Protein AF-A0A6C0EEE2-F1 (afdb_monomer_lite)

Foldseek 3Di:
DVVVVVVVVVVVVVVVVVCVVVVVDDPVVVVVVVVVVVVCCVVPPDDDDDDDDDDDPVCLVPDWDADPVRDTDRDDDDDDPDDPDPVPDDDDDDDD

Sequence (96 aa):
MKLFILIKIYIFYYSKRYTMFFNKISIPIFLISLFIGIFFVYIFGSDKKVIYVYPTPDNINRILYKDKADNCFSLESKEIKCPTDSSKITTIPIQK

pLDDT: mean 81.92, std 10.1, range [53.47, 97.81]

Secondary structure (DSSP, 8-state):
-HHHHHHHHHHHHHHHHHHHHHTTS-HHHHHHHHHHHHHHHHHSSPP---------TTTTTT-PEE-TTS-EE---PPP-PPPS-GGG--PPPPP-

Structure (mmCIF, N/CA/C/O backbone):
data_AF-A0A6C0EEE2-F1
#
_entry.id   AF-A0A6C0EEE2-F1
#
loop_
_atom_site.group_PDB
_atom_site.id
_atom_site.type_symbol
_atom_site.label_atom_id
_atom_site.label_alt_id
_atom_site.label_comp_id
_atom_site.label_asym_id
_atom_site.label_entity_id
_atom_site.label_seq_id
_atom_site.pdbx_PDB_ins_code
_atom_site.Cartn_x
_atom_site.Cartn_y
_atom_site.Cartn_z
_atom_site.occupancy
_atom_site.B_iso_or_equiv
_atom_site.auth_seq_id
_atom_site.auth_comp_id
_atom_site.auth_asym_id
_atom_site.auth_atom_id
_atom_site.pdbx_PDB_model_num
ATOM 1 N N . MET A 1 1 ? 49.723 -17.454 -7.609 1.00 62.81 1 MET A N 1
ATOM 2 C CA . MET A 1 1 ? 49.718 -17.095 -9.050 1.00 62.81 1 MET A CA 1
ATOM 3 C C . MET A 1 1 ? 48.655 -17.843 -9.870 1.00 62.81 1 MET A C 1
ATOM 5 O O . MET A 1 1 ? 47.872 -17.181 -10.534 1.00 62.81 1 MET A O 1
ATOM 9 N N . LYS A 1 2 ? 48.545 -19.183 -9.791 1.00 70.06 2 LYS A N 1
ATOM 10 C CA . LYS A 1 2 ? 47.539 -19.979 -10.541 1.00 70.06 2 LYS A CA 1
ATOM 11 C C . LYS A 1 2 ? 46.067 -19.606 -10.265 1.00 70.06 2 LYS A C 1
ATOM 13 O O . LYS A 1 2 ? 45.275 -19.568 -11.196 1.00 70.06 2 LYS A O 1
ATOM 18 N N . LEU A 1 3 ? 45.711 -19.267 -9.021 1.00 74.06 3 LEU A N 1
ATOM 19 C CA . LEU A 1 3 ? 44.330 -18.915 -8.648 1.00 74.06 3 LEU A CA 1
ATOM 20 C C . LEU A 1 3 ? 43.830 -17.629 -9.335 1.00 74.06 3 LEU A C 1
ATOM 22 O O . LEU A 1 3 ? 42.729 -17.603 -9.867 1.00 74.06 3 LEU A O 1
ATOM 26 N N . PHE A 1 4 ? 44.667 -16.589 -9.407 1.00 74.75 4 PHE A N 1
ATOM 27 C CA . PHE A 1 4 ? 44.328 -15.336 -10.097 1.00 74.75 4 PHE A CA 1
ATOM 28 C C . PHE A 1 4 ? 44.106 -15.530 -11.602 1.00 74.75 4 PHE A C 1
ATOM 30 O O . PHE A 1 4 ? 43.267 -14.859 -12.200 1.00 74.75 4 PHE A O 1
ATOM 37 N N . ILE A 1 5 ? 44.836 -16.467 -12.210 1.00 75.75 5 ILE A N 1
ATOM 38 C CA . ILE A 1 5 ? 44.704 -16.806 -13.631 1.00 75.75 5 ILE A CA 1
ATOM 39 C C . ILE A 1 5 ? 43.384 -17.547 -13.873 1.00 75.75 5 ILE A C 1
ATOM 41 O O . ILE A 1 5 ? 42.646 -17.185 -14.785 1.00 75.75 5 ILE A O 1
ATOM 45 N N . LEU A 1 6 ? 43.042 -18.516 -13.018 1.00 77.69 6 LEU A N 1
ATOM 46 C CA . LEU A 1 6 ? 41.765 -19.233 -13.090 1.00 77.69 6 LEU A CA 1
ATOM 47 C C . LEU A 1 6 ? 40.570 -18.295 -12.896 1.00 77.69 6 LEU A C 1
ATOM 49 O O . LEU A 1 6 ? 39.610 -18.375 -13.656 1.00 77.69 6 LEU A O 1
ATOM 53 N N . ILE A 1 7 ? 40.658 -17.356 -11.949 1.00 79.56 7 ILE A N 1
ATOM 54 C CA . ILE A 1 7 ? 39.618 -16.342 -11.728 1.00 79.56 7 ILE A CA 1
ATOM 55 C C . ILE A 1 7 ? 39.452 -15.459 -12.970 1.00 79.56 7 ILE A C 1
ATOM 57 O O . ILE A 1 7 ? 38.328 -15.251 -13.419 1.00 79.56 7 ILE A O 1
ATOM 61 N N . LYS A 1 8 ? 40.545 -14.986 -13.586 1.00 80.69 8 LYS A N 1
ATOM 62 C CA . LYS A 1 8 ? 40.464 -14.192 -14.825 1.00 80.69 8 LYS A CA 1
ATOM 63 C C . LYS A 1 8 ? 39.867 -14.975 -15.992 1.00 80.69 8 LYS A C 1
ATOM 65 O O . LYS A 1 8 ? 39.052 -14.421 -16.722 1.00 80.69 8 LYS A O 1
ATOM 70 N N . ILE A 1 9 ? 40.237 -16.244 -16.159 1.00 79.06 9 ILE A N 1
ATOM 71 C CA . ILE A 1 9 ? 39.684 -17.112 -17.209 1.00 79.06 9 ILE A CA 1
ATOM 72 C C . ILE A 1 9 ? 38.193 -17.354 -16.972 1.00 79.06 9 ILE A C 1
ATOM 74 O O . ILE A 1 9 ? 37.406 -17.258 -17.909 1.00 79.06 9 ILE A O 1
ATOM 78 N N . TYR A 1 10 ? 37.793 -17.606 -15.726 1.00 81.62 10 TYR A N 1
ATOM 79 C CA . TYR A 1 10 ? 36.396 -17.808 -15.358 1.00 81.62 10 TYR A CA 1
ATOM 80 C C . TYR A 1 10 ? 35.561 -16.542 -15.589 1.00 81.62 10 TYR A C 1
ATOM 82 O O . TYR A 1 10 ? 34.525 -16.607 -16.245 1.00 81.62 10 TYR A O 1
ATOM 90 N N . ILE A 1 11 ? 36.046 -15.373 -15.153 1.00 77.44 11 ILE A N 1
ATOM 91 C CA . ILE A 1 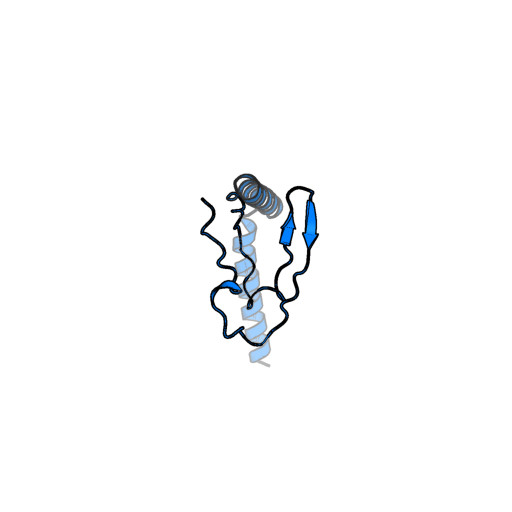11 ? 35.398 -14.073 -15.399 1.00 77.44 11 ILE A CA 1
ATOM 92 C C . ILE A 1 11 ? 35.321 -13.777 -16.901 1.00 77.44 11 ILE A C 1
ATOM 94 O O . ILE A 1 11 ? 34.287 -13.321 -17.380 1.00 77.44 11 ILE A O 1
ATOM 98 N N . PHE A 1 12 ? 36.377 -14.059 -17.667 1.00 75.19 12 PHE A N 1
ATOM 99 C CA . PHE A 1 12 ? 36.388 -13.867 -19.117 1.00 75.19 12 PHE A CA 1
ATOM 100 C C . PHE A 1 12 ? 35.406 -14.806 -19.830 1.00 75.19 12 PHE A C 1
ATOM 102 O O . PHE A 1 12 ? 34.668 -14.366 -20.708 1.00 75.19 12 PHE A O 1
ATOM 109 N N . TYR A 1 13 ? 35.338 -16.075 -19.423 1.00 76.69 13 TYR A N 1
ATOM 110 C CA . TYR A 1 13 ? 34.368 -17.042 -19.935 1.00 76.69 13 TYR A CA 1
ATOM 111 C C . TYR A 1 13 ? 32.929 -16.606 -19.626 1.00 76.69 13 TYR A C 1
ATOM 113 O O . TYR A 1 13 ? 32.067 -16.637 -20.504 1.00 76.69 13 TYR A O 1
ATOM 121 N N . TYR A 1 14 ? 32.680 -16.120 -18.408 1.00 68.56 14 TYR A N 1
ATOM 122 C CA . TYR A 1 14 ? 31.372 -15.621 -17.988 1.00 68.56 14 TYR A CA 1
ATOM 123 C C . TYR A 1 14 ? 30.993 -14.320 -18.720 1.00 68.56 14 TYR A C 1
ATOM 125 O O . TYR A 1 14 ? 29.879 -14.197 -19.221 1.00 68.56 14 TYR A O 1
ATOM 133 N N . SER A 1 15 ? 31.940 -13.393 -18.899 1.00 65.50 15 SER A N 1
ATOM 134 C CA . SER A 1 15 ? 31.773 -12.160 -19.688 1.00 65.50 15 SER A CA 1
ATOM 135 C C . SER A 1 15 ? 31.474 -12.450 -21.167 1.00 65.50 15 SER A C 1
ATOM 137 O O . SER A 1 15 ? 30.553 -11.872 -21.753 1.00 65.50 15 SER A O 1
ATOM 139 N N . LYS A 1 16 ? 32.178 -13.422 -21.762 1.00 61.91 16 LYS A N 1
ATOM 140 C CA . LYS A 1 16 ? 31.964 -13.865 -23.149 1.00 61.91 16 LYS A CA 1
ATOM 141 C C . LYS A 1 16 ? 30.632 -14.610 -23.331 1.00 61.91 16 LYS A C 1
ATOM 143 O O . LYS A 1 16 ? 30.011 -14.539 -24.389 1.00 61.91 16 LYS A O 1
ATOM 148 N N . ARG A 1 17 ? 30.154 -15.293 -22.284 1.00 61.66 17 ARG A N 1
ATOM 149 C CA . ARG A 1 17 ? 28.830 -15.933 -22.255 1.00 61.66 17 ARG A CA 1
ATOM 150 C C . ARG A 1 17 ? 27.697 -14.922 -22.052 1.00 61.66 17 ARG A C 1
ATOM 152 O O . ARG A 1 17 ? 26.659 -15.066 -22.693 1.00 61.66 17 ARG A O 1
ATOM 159 N N . TYR A 1 18 ? 27.900 -13.874 -21.253 1.00 58.25 18 TYR A N 1
ATOM 160 C CA . TYR A 1 18 ? 26.943 -12.768 -21.127 1.00 58.25 18 TYR A CA 1
ATOM 161 C C . TYR A 1 18 ? 26.774 -11.990 -22.433 1.00 58.25 18 TYR A C 1
ATOM 163 O O . TYR A 1 18 ? 25.647 -11.707 -22.835 1.00 58.25 18 TYR A O 1
ATOM 171 N N . THR A 1 19 ? 27.866 -11.707 -23.146 1.00 56.72 19 THR A N 1
ATOM 172 C CA . THR A 1 19 ? 27.805 -11.043 -24.462 1.00 56.72 19 THR A CA 1
ATOM 173 C C . THR A 1 19 ? 27.035 -11.866 -25.503 1.00 56.72 19 THR A C 1
ATOM 175 O O . THR A 1 19 ? 26.354 -11.292 -26.345 1.00 56.72 19 THR A O 1
ATOM 178 N N . MET A 1 20 ? 27.023 -13.201 -25.411 1.00 57.31 20 MET A N 1
ATOM 179 C CA . MET A 1 20 ? 26.221 -14.052 -26.305 1.00 57.31 20 MET A CA 1
ATOM 180 C C . MET A 1 20 ? 24.699 -13.926 -26.076 1.00 57.31 20 MET A C 1
ATOM 182 O O . MET A 1 20 ? 23.933 -14.056 -27.032 1.00 57.31 20 MET A O 1
ATOM 186 N N . PHE A 1 21 ? 24.255 -13.644 -24.843 1.00 60.06 21 PHE A N 1
ATOM 187 C CA . PHE A 1 21 ? 22.836 -13.448 -24.505 1.00 60.06 21 PHE A CA 1
ATOM 188 C C . PHE A 1 21 ? 22.351 -12.016 -24.773 1.00 60.06 21 PHE A C 1
ATOM 190 O O . PHE A 1 21 ? 21.285 -11.835 -25.362 1.00 60.06 21 PHE A O 1
ATOM 197 N N . PHE A 1 22 ? 23.138 -10.997 -24.416 1.00 63.00 22 PHE A N 1
ATOM 198 C CA . PHE A 1 22 ? 22.767 -9.593 -24.641 1.00 63.00 22 PHE A CA 1
ATOM 199 C C . PHE A 1 22 ? 22.868 -9.151 -26.112 1.00 63.00 22 PHE A C 1
ATOM 201 O O . PHE A 1 22 ? 22.266 -8.150 -26.480 1.00 63.00 22 PHE A O 1
ATOM 208 N N . ASN A 1 23 ? 23.525 -9.921 -26.987 1.00 66.62 23 ASN A N 1
ATOM 209 C CA . ASN A 1 23 ? 23.563 -9.637 -28.430 1.00 66.62 23 ASN A CA 1
ATOM 210 C C . ASN A 1 23 ? 22.239 -9.909 -29.169 1.00 66.62 23 ASN A C 1
ATOM 212 O O . ASN A 1 23 ? 22.106 -9.527 -30.329 1.00 66.62 23 ASN A O 1
ATOM 216 N N . LYS A 1 24 ? 21.269 -10.588 -28.541 1.00 73.25 24 LYS A N 1
ATOM 217 C CA . LYS A 1 24 ? 19.959 -10.897 -29.151 1.00 73.25 24 LYS A CA 1
ATOM 218 C C . LYS A 1 24 ? 18.827 -9.994 -28.657 1.00 73.25 24 LYS A C 1
ATOM 220 O O . LYS A 1 24 ? 17.730 -10.063 -29.201 1.00 73.25 24 LYS A O 1
ATOM 225 N N . ILE A 1 25 ? 19.074 -9.178 -27.632 1.00 81.06 25 ILE A N 1
ATOM 226 C CA . ILE A 1 25 ? 18.066 -8.325 -26.997 1.00 81.06 25 ILE A CA 1
ATOM 227 C C . ILE A 1 25 ? 18.532 -6.878 -27.051 1.00 81.06 25 ILE A C 1
ATOM 229 O O . ILE A 1 25 ? 19.546 -6.495 -26.473 1.00 81.06 25 ILE A O 1
ATOM 233 N N . SER A 1 26 ? 17.736 -6.043 -27.701 1.00 87.38 26 SER A N 1
ATOM 234 C CA . SER A 1 26 ? 17.885 -4.596 -27.654 1.00 87.38 26 SER A CA 1
ATOM 235 C C . SER A 1 26 ? 17.400 -4.059 -26.305 1.00 87.38 26 SER A C 1
ATOM 237 O O . SER A 1 26 ? 16.196 -3.912 -26.081 1.00 87.38 26 SER A O 1
ATOM 239 N N . ILE A 1 27 ? 18.349 -3.719 -25.431 1.00 87.00 27 ILE A N 1
ATOM 240 C CA . ILE A 1 27 ? 18.112 -3.095 -24.119 1.00 87.00 27 ILE A CA 1
ATOM 241 C C . ILE A 1 27 ? 17.109 -1.925 -24.151 1.00 87.00 27 ILE A C 1
ATOM 243 O O . ILE A 1 27 ? 16.214 -1.928 -23.305 1.00 87.00 27 ILE A O 1
ATOM 247 N N . PRO A 1 28 ? 17.163 -0.957 -25.095 1.00 88.38 28 PRO A N 1
ATOM 248 C CA . PRO A 1 28 ? 16.201 0.149 -25.085 1.00 88.38 28 PRO A CA 1
ATOM 249 C C . PRO A 1 28 ? 14.755 -0.320 -25.293 1.00 88.38 28 PRO A C 1
ATOM 251 O O . PRO A 1 28 ? 13.854 0.127 -24.592 1.00 88.38 28 PRO A O 1
ATOM 254 N N . ILE A 1 29 ? 14.530 -1.270 -26.203 1.00 92.00 29 ILE A N 1
ATOM 255 C CA . ILE A 1 29 ? 13.193 -1.812 -26.496 1.00 92.00 29 ILE A CA 1
ATOM 256 C C . ILE A 1 29 ? 12.679 -2.650 -25.321 1.00 92.00 29 ILE A C 1
ATOM 258 O O . ILE A 1 29 ? 11.507 -2.547 -24.963 1.00 92.00 29 ILE A O 1
ATOM 262 N N . PHE A 1 30 ? 13.559 -3.420 -24.673 1.00 91.81 30 PHE A N 1
ATOM 263 C CA . PHE A 1 30 ? 13.218 -4.147 -23.451 1.00 91.81 30 PHE A CA 1
ATOM 264 C C . PHE A 1 30 ? 12.748 -3.190 -22.348 1.00 91.81 30 PHE A C 1
ATOM 266 O O . PHE A 1 30 ? 11.671 -3.391 -21.788 1.00 91.81 30 PHE A O 1
ATOM 273 N N . LEU A 1 31 ? 13.500 -2.116 -22.089 1.00 95.69 31 LEU A N 1
ATOM 274 C CA . LEU A 1 31 ? 13.139 -1.127 -21.071 1.00 95.69 31 LEU A CA 1
ATOM 275 C C . LEU A 1 31 ? 11.801 -0.452 -21.382 1.00 95.69 31 LEU A C 1
ATOM 277 O O . LEU A 1 31 ? 10.955 -0.362 -20.496 1.00 95.69 31 LEU A O 1
ATOM 281 N N . ILE A 1 32 ? 11.569 -0.047 -22.634 1.00 96.75 32 ILE A N 1
ATOM 282 C CA . ILE A 1 32 ? 10.291 0.549 -23.052 1.00 96.75 32 ILE A CA 1
ATOM 283 C C . ILE A 1 32 ? 9.134 -0.428 -22.805 1.00 96.75 32 ILE A C 1
ATOM 285 O O . ILE A 1 32 ? 8.138 -0.056 -22.187 1.00 96.75 32 ILE A O 1
ATOM 289 N N . SER A 1 33 ? 9.277 -1.691 -23.215 1.00 96.31 33 SER A N 1
ATOM 290 C CA . SER A 1 33 ? 8.240 -2.708 -22.999 1.00 96.31 33 SER A CA 1
ATOM 291 C C . SER A 1 33 ? 7.983 -2.996 -21.512 1.00 96.31 33 SER A C 1
ATOM 293 O O . SER A 1 33 ? 6.836 -3.192 -21.112 1.00 96.31 33 SER A O 1
ATOM 295 N N . LEU A 1 34 ? 9.029 -2.945 -20.679 1.00 96.50 34 LEU A N 1
ATOM 296 C CA . LEU A 1 34 ? 8.934 -3.132 -19.234 1.00 96.50 34 LEU A CA 1
ATOM 297 C C . LEU A 1 34 ? 8.173 -1.979 -18.572 1.00 96.50 34 LEU A C 1
ATOM 299 O O . LEU A 1 34 ? 7.273 -2.224 -17.769 1.00 96.50 34 LEU A O 1
ATOM 303 N N . PHE A 1 35 ? 8.489 -0.731 -18.929 1.00 97.81 35 PHE A N 1
ATOM 304 C CA . PHE A 1 35 ? 7.780 0.436 -18.400 1.00 97.81 35 PHE A CA 1
ATOM 305 C C . PHE A 1 35 ? 6.304 0.432 -18.790 1.00 97.81 35 PHE A C 1
ATOM 307 O O . PHE A 1 35 ? 5.455 0.697 -17.940 1.00 97.81 35 PHE A O 1
ATOM 314 N N . ILE A 1 36 ? 5.991 0.071 -20.037 1.00 97.62 36 ILE A N 1
ATOM 315 C CA . ILE A 1 36 ? 4.606 -0.068 -20.504 1.00 97.62 36 ILE A CA 1
ATOM 316 C C . ILE A 1 36 ? 3.869 -1.142 -19.689 1.00 97.62 36 ILE A C 1
ATOM 318 O O . ILE A 1 36 ? 2.751 -0.909 -19.233 1.00 97.62 36 ILE A O 1
ATOM 322 N N . GLY A 1 37 ? 4.498 -2.294 -19.446 1.00 96.06 37 GLY A N 1
ATOM 323 C CA . GLY A 1 37 ? 3.906 -3.359 -18.632 1.00 96.06 37 GLY A CA 1
ATOM 324 C C . GLY A 1 37 ? 3.614 -2.921 -17.194 1.00 96.06 37 GLY A C 1
ATOM 325 O O . GLY A 1 37 ? 2.504 -3.120 -16.701 1.00 96.06 37 GLY A O 1
ATOM 326 N N . ILE A 1 38 ? 4.577 -2.270 -16.536 1.00 96.12 38 ILE A N 1
ATOM 327 C CA . ILE A 1 38 ? 4.403 -1.757 -15.166 1.00 96.12 38 ILE A CA 1
ATOM 328 C C . ILE A 1 38 ? 3.301 -0.690 -15.119 1.00 96.12 38 ILE A C 1
ATOM 330 O O . ILE A 1 38 ? 2.489 -0.680 -14.195 1.00 96.12 38 ILE A O 1
ATOM 334 N N . PHE A 1 39 ? 3.237 0.180 -16.128 1.00 96.69 39 PHE A N 1
ATOM 335 C CA . PHE A 1 39 ? 2.204 1.206 -16.236 1.00 96.69 39 PHE A CA 1
ATOM 336 C C . PHE A 1 39 ? 0.795 0.605 -16.318 1.00 96.69 39 PHE A C 1
ATOM 338 O O . PHE A 1 39 ? -0.108 1.052 -15.611 1.00 96.69 39 PHE A O 1
ATOM 345 N N . PHE A 1 40 ? 0.609 -0.452 -17.110 1.00 96.00 40 PHE A N 1
ATOM 346 C CA . PHE A 1 40 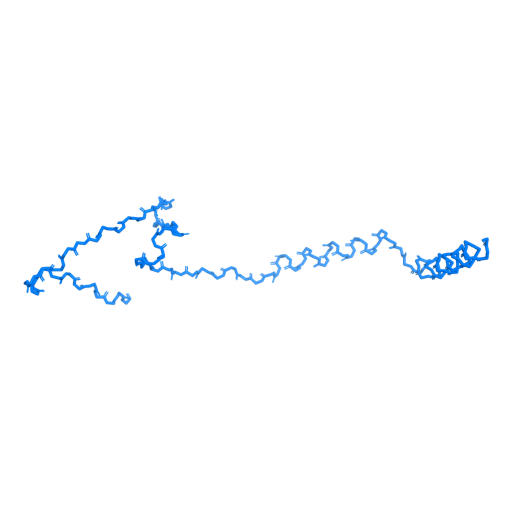? -0.675 -1.145 -17.175 1.00 96.00 40 PHE A CA 1
ATOM 347 C C . PHE A 1 40 ? -1.060 -1.795 -15.847 1.00 96.00 40 PHE A C 1
ATOM 349 O O . PHE A 1 40 ? -2.205 -1.664 -15.425 1.00 96.00 40 PHE A O 1
ATOM 356 N N . VAL A 1 41 ? -0.116 -2.435 -15.155 1.00 94.38 41 VAL A N 1
ATOM 357 C CA . VAL A 1 41 ? -0.370 -2.996 -13.816 1.00 94.38 41 VAL A CA 1
ATOM 358 C C . VAL A 1 41 ? -0.763 -1.905 -12.817 1.00 94.38 41 VAL A C 1
ATOM 360 O O . VAL A 1 41 ? 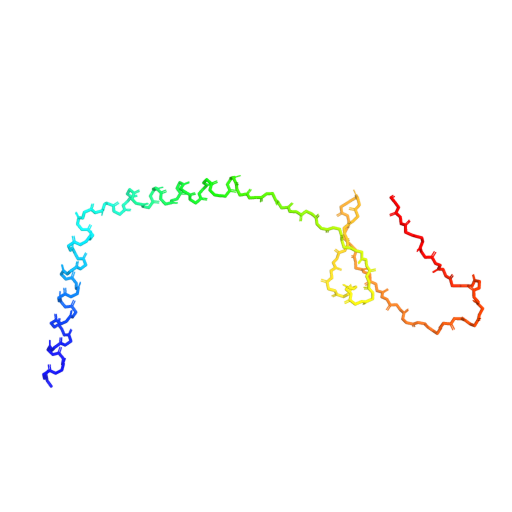-1.584 -2.154 -11.942 1.00 94.38 41 VAL A O 1
ATOM 363 N N . TYR A 1 42 ? -0.212 -0.698 -12.944 1.00 92.50 42 TYR A N 1
ATOM 364 C CA . TYR A 1 42 ? -0.567 0.421 -12.074 1.00 92.50 42 TYR A CA 1
ATOM 365 C C . TYR A 1 42 ? -1.998 0.919 -12.313 1.00 92.50 42 TYR A C 1
ATOM 367 O O . TYR A 1 42 ? -2.730 1.139 -11.352 1.00 92.50 42 TYR A O 1
ATOM 375 N N . ILE A 1 43 ? -2.405 1.076 -13.577 1.00 93.00 43 ILE A N 1
ATOM 376 C CA . ILE A 1 43 ? -3.751 1.562 -13.923 1.00 93.00 43 ILE A CA 1
ATOM 377 C C . ILE A 1 43 ? -4.819 0.504 -13.656 1.00 93.00 43 ILE A C 1
ATOM 379 O O . ILE A 1 43 ? -5.875 0.825 -13.122 1.00 93.00 43 ILE A O 1
ATOM 383 N N . PHE A 1 44 ? -4.556 -0.747 -14.030 1.00 92.31 44 PHE A N 1
ATOM 384 C CA . PHE A 1 44 ? -5.495 -1.858 -13.848 1.00 92.31 44 PHE A CA 1
ATOM 385 C C . PHE A 1 44 ? -5.353 -2.551 -12.490 1.00 92.31 44 PHE A C 1
ATOM 387 O O . PHE A 1 44 ? -5.997 -3.571 -12.242 1.00 92.31 44 PHE A O 1
ATOM 394 N N . GLY A 1 45 ? -4.476 -2.040 -11.626 1.00 85.81 45 GLY A N 1
ATOM 395 C CA . GLY A 1 45 ? -4.269 -2.563 -10.286 1.00 85.81 45 GLY A CA 1
ATOM 396 C C . GLY A 1 45 ? -5.559 -2.521 -9.469 1.00 85.81 45 GLY A C 1
ATOM 397 O O . GLY A 1 45 ? -6.395 -1.643 -9.648 1.00 85.81 45 GLY A O 1
ATOM 398 N N . SER A 1 46 ? -5.715 -3.495 -8.572 1.00 81.69 46 SER A N 1
ATOM 399 C CA . SER A 1 46 ? -6.919 -3.659 -7.753 1.00 81.69 46 SER A CA 1
ATOM 400 C C . SER A 1 46 ? -7.279 -2.396 -6.968 1.00 81.69 46 SER A C 1
ATOM 402 O O . SER A 1 46 ? -6.411 -1.727 -6.401 1.00 81.69 46 SER A O 1
ATOM 404 N N . ASP A 1 47 ? -8.584 -2.162 -6.831 1.00 78.69 47 ASP A N 1
ATOM 405 C CA . ASP A 1 47 ? -9.134 -1.076 -6.029 1.00 78.69 47 ASP A CA 1
ATOM 406 C C . ASP A 1 47 ? -8.667 -1.151 -4.571 1.00 78.69 47 ASP A C 1
ATOM 408 O O . ASP A 1 47 ? -8.622 -2.218 -3.944 1.00 78.69 47 ASP A O 1
ATOM 412 N N . LYS A 1 48 ? -8.340 0.014 -4.004 1.00 78.69 48 LYS A N 1
ATOM 413 C CA . LYS A 1 48 ? -8.009 0.140 -2.584 1.00 78.69 48 LYS A CA 1
ATOM 414 C C . LYS A 1 48 ? -9.272 -0.113 -1.762 1.00 78.69 48 LYS A C 1
ATOM 416 O O . LYS A 1 48 ? -10.207 0.683 -1.789 1.00 78.69 48 LYS A O 1
ATOM 421 N N . LYS A 1 49 ? -9.292 -1.200 -0.990 1.00 78.88 49 LYS A N 1
ATOM 422 C CA . LYS A 1 49 ? -10.400 -1.502 -0.078 1.00 78.88 49 LYS A CA 1
ATOM 423 C C . LYS A 1 49 ? -10.367 -0.552 1.121 1.00 78.88 49 LYS A C 1
ATOM 425 O O . LYS A 1 49 ? -9.438 -0.603 1.924 1.00 78.88 49 LYS A O 1
ATOM 430 N N . VAL A 1 50 ? -11.394 0.285 1.263 1.00 79.50 50 VAL A N 1
ATOM 431 C CA . VAL A 1 50 ? -11.602 1.088 2.477 1.00 79.50 50 VAL A CA 1
ATOM 432 C C . VAL A 1 50 ? -12.070 0.153 3.592 1.00 79.50 50 VAL A C 1
ATOM 434 O O . VAL A 1 50 ? -13.085 -0.529 3.454 1.00 79.50 50 VAL A O 1
ATOM 437 N N . ILE A 1 51 ? -11.306 0.085 4.683 1.00 79.00 51 ILE A N 1
ATOM 438 C CA . ILE A 1 51 ? -11.652 -0.698 5.873 1.00 79.00 51 ILE A CA 1
ATOM 439 C C . ILE A 1 51 ? -12.108 0.281 6.951 1.00 79.00 51 ILE A C 1
ATOM 441 O O . ILE A 1 51 ? -11.345 1.153 7.361 1.00 79.00 51 ILE A O 1
ATOM 445 N N . TYR A 1 52 ? -13.346 0.126 7.414 1.00 80.56 52 TYR A N 1
ATOM 446 C CA . TYR A 1 52 ? -13.868 0.886 8.543 1.00 80.56 52 TYR A CA 1
ATOM 447 C C . TYR A 1 52 ? -13.427 0.213 9.840 1.00 80.56 52 TYR A C 1
ATOM 449 O O . TYR A 1 52 ? -13.820 -0.917 10.127 1.00 80.56 52 TYR A O 1
ATOM 457 N N . VAL A 1 53 ? -12.578 0.901 10.601 1.00 82.25 53 VAL A N 1
ATOM 458 C CA . VAL A 1 53 ? -12.075 0.429 11.893 1.00 82.25 53 VAL A CA 1
ATOM 459 C C . VAL A 1 53 ? -12.721 1.258 12.991 1.00 82.25 53 VAL A C 1
ATOM 461 O O . VAL A 1 53 ? -12.649 2.486 12.971 1.00 82.25 53 VAL A O 1
ATOM 464 N N . TYR A 1 54 ? -13.353 0.581 13.945 1.00 82.81 54 TYR A N 1
ATOM 465 C CA . TYR A 1 54 ? -13.934 1.229 15.115 1.00 82.81 54 TYR A CA 1
ATOM 466 C C . TYR A 1 54 ? -12.878 1.470 16.192 1.00 82.81 54 TYR A C 1
ATOM 468 O O . TYR A 1 54 ? -11.958 0.656 16.340 1.00 82.81 54 TYR A O 1
ATOM 476 N N . PRO A 1 55 ? -13.016 2.551 16.971 1.00 83.25 55 PRO A N 1
ATOM 477 C CA . PRO A 1 55 ? -12.128 2.799 18.087 1.00 83.25 55 PRO A CA 1
ATOM 478 C C . PRO A 1 55 ? -12.297 1.754 19.181 1.00 83.25 55 PRO A C 1
ATOM 480 O O . PRO A 1 55 ? -13.391 1.537 19.697 1.00 83.25 55 PRO A O 1
ATOM 483 N N . THR A 1 56 ? -11.191 1.114 19.535 1.00 84.31 56 THR A N 1
ATOM 484 C CA . THR A 1 56 ? -11.063 0.182 20.652 1.00 84.31 56 THR A CA 1
ATOM 485 C C . THR A 1 56 ? -9.948 0.662 21.578 1.00 84.31 56 THR A C 1
ATOM 487 O O . THR A 1 56 ? -8.987 1.270 21.106 1.00 84.31 56 THR A O 1
ATOM 490 N N . PRO A 1 57 ? -10.009 0.368 22.887 1.00 84.44 57 PRO A N 1
ATOM 491 C CA . PRO A 1 57 ? -8.959 0.758 23.834 1.00 84.44 57 PRO A CA 1
ATOM 492 C C . PRO A 1 57 ? -7.534 0.415 23.364 1.00 84.44 57 PRO A C 1
ATOM 494 O O . PRO A 1 57 ? -6.603 1.182 23.589 1.00 84.44 57 PRO A O 1
ATOM 497 N N . ASP A 1 58 ? -7.380 -0.688 22.626 1.00 83.19 58 ASP A N 1
ATOM 498 C CA . ASP A 1 58 ? -6.092 -1.170 22.120 1.00 83.19 58 ASP A CA 1
ATOM 499 C C . ASP A 1 58 ? -5.562 -0.407 20.893 1.00 83.19 58 ASP A C 1
ATOM 501 O O . ASP A 1 58 ? -4.356 -0.424 20.623 1.00 83.19 58 ASP A O 1
ATOM 505 N N . ASN A 1 59 ? -6.442 0.226 20.106 1.00 84.94 59 ASN A N 1
ATOM 506 C CA . ASN A 1 59 ? -6.074 0.876 18.844 1.00 84.94 59 ASN A CA 1
ATOM 507 C C . ASN A 1 59 ? -6.055 2.412 18.914 1.00 84.94 59 ASN A C 1
ATOM 509 O O . ASN A 1 59 ? -5.51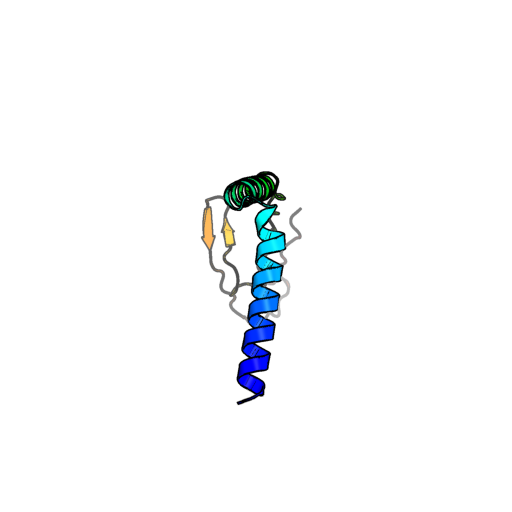9 3.041 18.001 1.00 84.94 59 ASN A O 1
ATOM 513 N N . ILE A 1 60 ? -6.553 3.007 20.004 1.00 83.56 60 ILE A N 1
ATOM 514 C CA . ILE A 1 60 ? -6.661 4.462 20.204 1.00 83.56 60 ILE A CA 1
ATOM 515 C C . ILE A 1 60 ? -5.334 5.202 19.963 1.00 83.56 60 ILE A C 1
ATOM 517 O O . ILE A 1 60 ? -5.334 6.261 19.347 1.00 83.56 60 ILE A O 1
ATOM 521 N N . ASN A 1 61 ? -4.199 4.613 20.351 1.00 82.94 61 ASN A N 1
ATOM 522 C CA . ASN A 1 61 ? -2.876 5.239 20.209 1.00 82.94 61 ASN A CA 1
ATOM 523 C C . ASN A 1 61 ? -2.183 4.960 18.864 1.00 82.94 61 ASN A C 1
ATOM 525 O O . ASN A 1 61 ? -1.046 5.384 18.658 1.00 82.94 61 ASN A O 1
ATOM 529 N N . ARG A 1 62 ? -2.805 4.179 17.973 1.00 84.25 62 ARG A N 1
ATOM 530 C CA . ARG A 1 62 ? -2.166 3.684 16.740 1.00 84.25 62 ARG A CA 1
ATOM 531 C C . ARG A 1 62 ? -2.787 4.241 15.467 1.00 84.25 62 ARG A C 1
ATOM 533 O O . ARG A 1 62 ? -2.129 4.199 14.429 1.00 84.25 62 ARG A O 1
ATOM 540 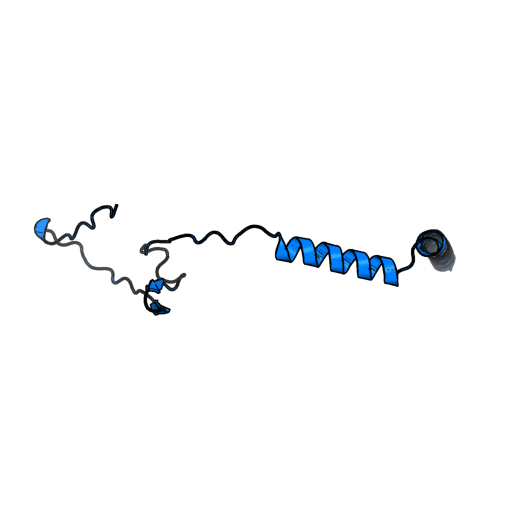N N . ILE A 1 63 ? -4.031 4.715 15.523 1.00 86.94 63 ILE A N 1
ATOM 541 C CA . ILE A 1 63 ? -4.771 5.173 14.344 1.00 86.94 63 ILE A CA 1
ATOM 542 C C . ILE A 1 63 ? -5.493 6.495 14.609 1.00 86.94 63 ILE A C 1
ATOM 544 O O . ILE A 1 63 ? -6.002 6.735 15.699 1.00 86.94 63 ILE A O 1
ATOM 548 N N . LEU A 1 64 ? -5.540 7.341 13.579 1.00 87.00 64 LEU A N 1
ATOM 549 C CA . LEU A 1 64 ? -6.321 8.575 13.555 1.00 87.00 64 LEU A CA 1
ATOM 550 C C . LEU A 1 64 ? -7.654 8.311 12.857 1.00 87.00 64 LEU A C 1
ATOM 552 O O . LEU A 1 64 ? -7.701 7.627 11.831 1.00 87.00 64 LEU A O 1
ATOM 556 N N . TYR A 1 65 ? -8.727 8.878 13.393 1.00 88.06 65 TYR A N 1
ATOM 557 C CA . TYR A 1 65 ? -10.074 8.709 12.860 1.00 88.06 65 TYR A CA 1
ATOM 558 C C . TYR A 1 65 ? -10.431 9.893 11.983 1.00 88.06 65 TYR A C 1
ATOM 560 O O . TYR A 1 65 ? -10.283 11.039 12.399 1.00 88.06 65 TYR A O 1
ATOM 568 N N . LYS A 1 66 ? -10.914 9.610 10.776 1.00 87.69 66 LYS A N 1
ATOM 569 C CA . LYS A 1 66 ? -11.364 10.625 9.829 1.00 87.69 66 LYS A CA 1
ATOM 570 C C . LYS A 1 66 ? -12.886 10.723 9.871 1.00 87.69 66 LYS A C 1
ATOM 572 O O . LYS A 1 66 ? -13.562 9.703 9.715 1.00 87.69 66 LYS A O 1
ATOM 577 N N . ASP A 1 67 ? -13.419 11.919 10.095 1.00 86.81 67 ASP A N 1
ATOM 578 C CA . ASP A 1 67 ? -14.863 12.158 10.038 1.00 86.81 67 ASP A CA 1
ATOM 579 C C . ASP A 1 67 ? -15.361 12.370 8.594 1.00 86.81 67 ASP A C 1
ATOM 581 O O . ASP A 1 67 ? -14.608 12.316 7.620 1.00 86.81 67 ASP A O 1
ATOM 585 N N . LYS A 1 68 ? -16.670 12.604 8.446 1.00 86.81 68 LYS A N 1
ATOM 586 C CA . LYS A 1 68 ? -17.297 12.903 7.146 1.00 86.81 68 LYS A CA 1
ATOM 587 C C . LYS A 1 68 ? -16.993 14.317 6.627 1.00 86.81 68 LYS A C 1
ATOM 589 O O . LYS A 1 68 ? -17.320 14.603 5.482 1.00 86.81 68 LYS A O 1
ATOM 594 N N . ALA A 1 69 ? -16.426 15.187 7.460 1.00 91.06 69 ALA A N 1
ATOM 595 C CA . ALA A 1 69 ? -16.041 16.556 7.132 1.00 91.06 69 ALA A CA 1
ATOM 596 C C . ALA A 1 69 ? -14.523 16.685 6.881 1.00 91.06 69 ALA A C 1
ATOM 598 O O . ALA A 1 69 ? -13.994 17.792 6.883 1.00 91.06 69 ALA A O 1
ATOM 599 N N . ASP A 1 70 ? -13.839 15.559 6.646 1.00 87.69 70 ASP A N 1
ATOM 600 C CA . ASP A 1 70 ? -12.399 15.450 6.401 1.00 87.69 70 ASP A CA 1
ATOM 601 C C . ASP A 1 70 ? -11.481 15.896 7.557 1.00 87.69 70 ASP A C 1
ATOM 603 O O . ASP A 1 70 ? -10.273 16.053 7.364 1.00 87.69 70 ASP A O 1
ATOM 607 N N . ASN A 1 71 ? -12.001 15.999 8.780 1.00 90.38 71 ASN A N 1
ATOM 608 C CA . ASN A 1 71 ? -11.202 16.263 9.973 1.00 90.38 71 ASN A CA 1
ATOM 609 C C . ASN A 1 71 ? -10.637 14.962 10.558 1.00 90.38 71 ASN A C 1
ATOM 611 O O . ASN A 1 71 ? -11.319 13.935 10.625 1.00 90.38 71 ASN A O 1
ATOM 615 N N . CYS A 1 72 ? -9.389 15.022 11.023 1.00 89.50 72 CYS A N 1
ATOM 616 C CA . CYS A 1 72 ? -8.701 13.906 11.666 1.00 89.50 72 CYS A CA 1
ATOM 617 C C . CYS A 1 72 ? -8.675 14.091 13.189 1.00 89.50 72 CYS A C 1
ATOM 619 O O . CYS A 1 72 ? -8.223 15.125 13.678 1.00 89.50 72 CYS A O 1
ATOM 621 N N . PHE A 1 73 ? -9.087 13.064 13.932 1.00 88.94 73 PHE A N 1
ATOM 622 C CA . PHE A 1 73 ? -9.138 13.061 15.393 1.00 88.94 73 PHE A CA 1
ATOM 623 C C . PHE A 1 73 ? -8.264 11.956 15.978 1.00 88.94 73 PHE A C 1
ATOM 625 O O . PHE A 1 73 ? -8.270 10.817 15.504 1.00 88.94 73 PHE A O 1
ATOM 632 N N . SER A 1 74 ? -7.558 12.292 17.055 1.00 87.62 74 SER A N 1
ATOM 633 C CA . SER A 1 74 ? -6.989 11.312 17.975 1.00 87.62 74 SER A CA 1
ATOM 634 C C . SER A 1 74 ? -7.948 11.149 19.140 1.00 87.62 74 SER A C 1
ATOM 636 O O . SER A 1 74 ? -8.438 12.139 19.683 1.00 87.62 74 SER A O 1
ATOM 638 N N . LEU A 1 75 ? -8.217 9.908 19.520 1.00 86.50 75 LEU A N 1
ATOM 639 C CA . LEU A 1 75 ? -8.974 9.624 20.730 1.00 86.50 75 LEU A CA 1
ATOM 640 C C . LEU A 1 75 ? -8.001 9.466 21.898 1.00 86.50 75 LEU A C 1
ATOM 642 O O . LEU A 1 75 ? -6.828 9.160 21.700 1.00 86.50 75 LEU A O 1
ATOM 646 N N . GLU A 1 76 ? -8.497 9.665 23.110 1.00 84.94 76 GLU A N 1
ATOM 647 C CA . GLU A 1 76 ? -7.770 9.361 24.336 1.00 84.94 76 GLU A CA 1
ATOM 648 C C . GLU A 1 76 ? -8.722 8.605 25.264 1.00 84.94 76 GLU A C 1
ATOM 650 O O . GLU A 1 76 ? -9.843 9.049 25.525 1.00 84.94 76 GLU A O 1
ATOM 655 N N . SER A 1 77 ? -8.311 7.423 25.723 1.00 83.94 77 SER A N 1
ATOM 656 C CA . SER A 1 77 ? -9.085 6.639 26.684 1.00 83.94 77 SER A CA 1
ATOM 657 C C . SER A 1 77 ? -8.642 6.960 28.099 1.00 83.94 77 SER A C 1
ATOM 659 O O . SER A 1 77 ? -7.474 6.785 28.442 1.00 83.94 77 SER A O 1
ATOM 661 N N . LYS A 1 78 ? -9.598 7.335 28.946 1.00 85.44 78 LYS A N 1
ATOM 662 C CA . LYS A 1 78 ? -9.378 7.482 30.381 1.00 85.44 78 LYS A CA 1
ATOM 663 C C . LYS A 1 78 ? -9.945 6.277 31.115 1.00 85.44 78 LYS A C 1
ATOM 665 O O . LYS A 1 78 ? -11.152 6.047 31.087 1.00 85.44 78 LYS A O 1
ATOM 670 N N . GLU A 1 79 ? -9.081 5.537 31.798 1.00 86.19 79 GLU A N 1
ATOM 671 C CA . GLU A 1 79 ? -9.519 4.455 32.671 1.00 86.19 79 GLU A CA 1
ATOM 672 C C . GLU A 1 79 ? -10.181 5.039 33.926 1.00 86.19 79 GLU A C 1
ATOM 674 O O . GLU A 1 79 ? -9.640 5.925 34.596 1.00 86.19 79 GLU A O 1
ATOM 679 N N . ILE A 1 80 ? -11.390 4.570 34.223 1.00 87.31 80 ILE A N 1
ATOM 680 C CA . ILE A 1 80 ? -12.161 4.964 35.401 1.00 87.31 80 ILE A CA 1
ATOM 681 C C . ILE A 1 80 ? -12.609 3.717 36.153 1.00 87.31 80 ILE A C 1
ATOM 683 O O . ILE A 1 80 ? -12.765 2.645 35.573 1.00 87.31 80 ILE A O 1
ATOM 687 N N . LYS A 1 81 ? -12.866 3.859 37.456 1.00 88.38 81 LYS A N 1
ATOM 688 C CA . LYS A 1 81 ? -13.491 2.780 38.225 1.00 88.38 81 LYS A CA 1
ATOM 689 C C . LYS A 1 81 ? -14.917 2.563 37.726 1.00 88.38 81 LYS 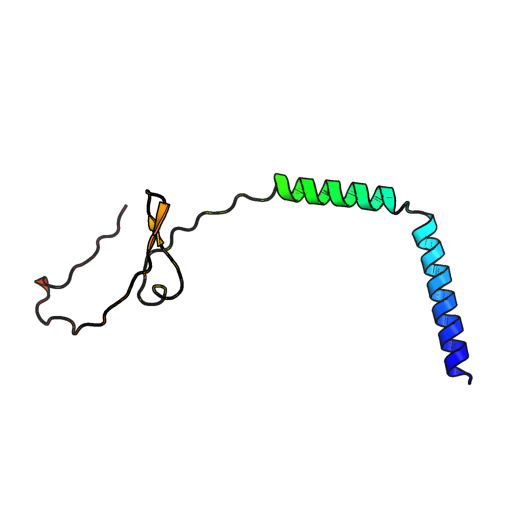A C 1
ATOM 691 O O . LYS A 1 81 ? -15.704 3.508 37.693 1.00 88.38 81 LYS A O 1
ATOM 696 N N . CYS A 1 82 ? -15.240 1.319 37.379 1.00 84.50 82 CYS A N 1
ATOM 697 C CA . CYS A 1 82 ? -16.589 0.931 36.991 1.00 84.50 82 CYS A CA 1
ATOM 698 C C . CYS A 1 82 ? -17.577 1.270 38.124 1.00 84.50 82 CYS A C 1
ATOM 700 O O . CYS A 1 82 ? -17.349 0.853 39.265 1.00 84.50 82 CYS A O 1
ATOM 702 N N . PRO A 1 83 ? -18.647 2.039 37.853 1.00 86.44 83 PRO A N 1
ATOM 703 C CA . PRO A 1 83 ? -19.645 2.359 38.865 1.00 86.44 83 PRO A CA 1
ATOM 704 C C . PRO A 1 83 ? -20.399 1.094 39.298 1.00 86.44 83 PRO A C 1
ATOM 706 O O . PRO A 1 83 ? -20.733 0.250 38.473 1.00 86.44 83 PRO A O 1
ATOM 709 N N . THR A 1 84 ? -20.706 0.979 40.593 1.00 85.00 84 THR A N 1
ATOM 710 C CA . THR A 1 84 ? -21.495 -0.137 41.157 1.00 85.00 84 THR A CA 1
ATOM 711 C C . THR A 1 84 ? -22.941 -0.144 40.648 1.00 85.00 84 THR A C 1
ATOM 713 O O . THR A 1 84 ? -23.604 -1.175 40.633 1.00 85.00 84 THR A O 1
ATOM 716 N N . ASP A 1 85 ? -23.437 1.025 40.244 1.00 86.88 85 ASP A N 1
ATOM 717 C CA . ASP A 1 85 ? -24.779 1.215 39.712 1.00 86.88 85 ASP A CA 1
ATOM 718 C C . ASP A 1 85 ? -24.805 0.949 38.200 1.00 86.88 85 ASP A C 1
ATOM 720 O O . ASP A 1 85 ? -24.278 1.727 37.400 1.00 86.88 85 ASP A O 1
ATOM 724 N N . SER A 1 86 ? -25.450 -0.157 37.826 1.00 79.50 86 SER A N 1
ATOM 725 C CA . SER A 1 86 ? -25.593 -0.622 36.440 1.00 79.50 86 SER A CA 1
ATOM 726 C C . SER A 1 86 ? -26.276 0.378 35.498 1.00 79.50 86 SER A C 1
ATOM 728 O O . SER A 1 86 ? -26.023 0.343 34.297 1.00 79.50 86 SER A O 1
ATOM 730 N N . SER A 1 87 ? -27.086 1.308 36.018 1.00 82.12 87 SER A N 1
ATOM 731 C CA . SER A 1 87 ? -27.783 2.318 35.204 1.00 82.12 87 SER A CA 1
ATOM 732 C C . SER A 1 87 ? -26.851 3.392 34.628 1.00 82.12 87 SER A C 1
ATOM 734 O O . SER A 1 87 ? -27.198 4.065 33.659 1.00 82.12 87 SER A O 1
ATOM 736 N N . LYS A 1 88 ? -25.646 3.537 35.194 1.00 81.56 88 LYS A N 1
ATOM 737 C CA . LYS A 1 88 ? -24.628 4.506 34.754 1.00 81.56 88 LYS A CA 1
ATOM 738 C C . LYS A 1 88 ? -23.677 3.935 33.702 1.00 81.56 88 LYS A C 1
ATOM 740 O O . LYS A 1 88 ? -22.770 4.636 33.257 1.00 81.56 88 LYS A O 1
ATOM 745 N N . ILE A 1 89 ? -23.854 2.669 33.327 1.00 83.00 89 ILE A N 1
ATOM 746 C CA . ILE A 1 89 ? -23.034 1.998 32.322 1.00 83.00 89 ILE A CA 1
ATOM 747 C C . ILE A 1 89 ? -23.691 2.199 30.956 1.00 83.00 89 ILE A C 1
ATOM 749 O O . ILE A 1 89 ? -24.711 1.589 30.639 1.00 83.00 89 ILE A O 1
ATOM 753 N N . THR A 1 90 ? -23.093 3.056 30.130 1.00 79.31 90 THR A N 1
ATOM 754 C CA . THR A 1 90 ? -23.557 3.276 28.758 1.00 79.31 90 THR A CA 1
ATOM 755 C C . THR A 1 90 ? -23.241 2.053 27.905 1.00 79.31 90 THR A C 1
ATOM 757 O O . THR A 1 90 ? -22.078 1.735 27.663 1.00 79.31 90 THR A O 1
ATOM 760 N N . THR A 1 91 ? -24.276 1.376 27.414 1.00 78.00 91 THR A N 1
ATOM 761 C CA . THR A 1 91 ? -24.132 0.324 26.405 1.00 78.00 91 THR A CA 1
ATOM 762 C C . THR A 1 91 ? -24.281 0.944 25.021 1.00 78.00 91 THR A C 1
ATOM 764 O O . THR A 1 91 ? -25.261 1.631 24.734 1.00 78.00 91 THR A O 1
ATOM 767 N N . ILE A 1 92 ? -23.280 0.752 24.161 1.00 76.56 92 ILE A N 1
ATOM 768 C CA . ILE A 1 92 ? -23.329 1.244 22.781 1.00 76.56 92 ILE A CA 1
ATOM 769 C C . ILE A 1 92 ? -24.036 0.169 21.946 1.00 76.56 92 ILE A C 1
ATOM 771 O O . ILE A 1 92 ? -23.526 -0.952 21.863 1.00 76.56 92 ILE A O 1
ATOM 775 N N . PRO A 1 93 ? -25.206 0.455 21.350 1.00 81.12 93 PRO A N 1
ATOM 776 C CA . PRO A 1 93 ? -25.899 -0.518 20.520 1.00 81.12 93 PRO A CA 1
ATOM 777 C C . PRO A 1 93 ? -25.117 -0.773 19.228 1.00 81.12 93 PRO A C 1
ATOM 779 O O . PRO A 1 93 ? -24.446 0.116 18.701 1.00 81.12 93 PRO A O 1
ATOM 782 N N . ILE A 1 94 ? -25.250 -1.983 18.683 1.00 72.50 94 ILE A N 1
ATOM 783 C CA . ILE A 1 94 ? -24.742 -2.303 17.346 1.00 72.50 94 ILE A CA 1
ATOM 784 C C . ILE A 1 94 ? -25.463 -1.400 16.344 1.00 72.50 94 ILE A C 1
ATOM 786 O O . ILE A 1 94 ? -26.684 -1.471 16.201 1.00 72.50 94 ILE A O 1
ATOM 790 N N . GLN A 1 95 ? -24.709 -0.531 15.674 1.00 70.75 95 GLN A N 1
ATOM 791 C CA . GLN A 1 95 ? -25.253 0.338 14.637 1.00 70.75 95 GLN A CA 1
ATOM 792 C C . GLN A 1 95 ? -25.398 -0.477 13.344 1.00 70.75 95 GLN A C 1
ATOM 794 O O . GLN A 1 95 ? -24.416 -1.049 12.872 1.00 70.75 95 GLN A O 1
ATOM 799 N N . LYS A 1 96 ? -26.635 -0.590 12.842 1.00 53.47 96 LYS A N 1
ATOM 800 C CA . LYS A 1 96 ? -26.961 -1.189 11.537 1.00 53.47 96 LYS A CA 1
ATOM 801 C C . LYS A 1 96 ? -26.725 -0.202 10.404 1.00 53.47 96 LYS A C 1
ATOM 803 O O . LYS A 1 96 ? -26.987 1.001 10.624 1.00 53.47 96 LYS A O 1
#

Organism: NCBI:txid1070528

Radius of gyration: 31.53 Å; chains: 1; bounding box: 78×36×70 Å